Protein AF-A0A1B8P546-F1 (afdb_monomer_lite)

Foldseek 3Di:
DDDDDPPDPPPPPPPVLVVQLVLLVCLLVDPDDLVVSCVVVVHDSVVSVVSNPDPDSDDDDPDDPDPDDPPDDPVLLVVLVVCCVPPVDDLVVSQVVSCVVPVPDDSVVSVVSVVVVVVVVVVVVPDDPPDPPDPDCDPDDDDDDPPDDDDDD

Organism: Halomonas elongata (NCBI:txid2746)

Radius of gyration: 25.91 Å; chains: 1; bounding box: 57×57×56 Å

Sequence (153 aa):
MVHGTRKVHGSSTSSTRQGHHAIQKDIQRSSASIAELSHRYNLNPKMVRKWRHRSSVEDERMGPKQPSSTSLSDLEEVAAITFRHTTWLALNDCFFALQRFISHLTRSRLHWLHWLHWLHWRHSISQLPRQTDEATDKPSFKHYSIGHLHMDI

Structure (mmCIF, N/CA/C/O backbone):
data_AF-A0A1B8P546-F1
#
_entry.id   AF-A0A1B8P546-F1
#
loop_
_atom_site.group_PDB
_atom_site.id
_atom_site.type_symbol
_atom_site.label_atom_id
_atom_site.label_alt_id
_atom_site.label_comp_id
_a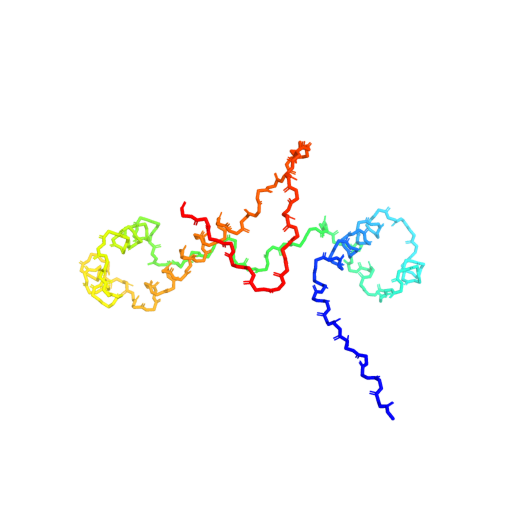tom_site.label_asym_id
_atom_site.label_entity_id
_atom_site.label_seq_id
_atom_site.pdbx_PDB_ins_code
_atom_site.Cartn_x
_atom_site.Cartn_y
_atom_site.Cartn_z
_atom_site.occupancy
_atom_site.B_iso_or_equiv
_atom_site.auth_seq_id
_atom_site.auth_comp_id
_atom_site.auth_asym_id
_atom_site.auth_atom_id
_atom_site.pdbx_PDB_model_num
ATOM 1 N N . MET A 1 1 ? 16.869 42.160 -27.736 1.00 38.50 1 MET A N 1
ATOM 2 C CA . MET A 1 1 ? 15.560 41.489 -27.560 1.00 38.50 1 MET A CA 1
ATOM 3 C C . MET A 1 1 ? 15.809 40.003 -27.358 1.00 38.50 1 MET A C 1
ATOM 5 O O . MET A 1 1 ? 16.261 39.325 -28.273 1.00 38.50 1 MET A O 1
ATOM 9 N N . VAL A 1 2 ? 15.650 39.543 -26.118 1.00 36.16 2 VAL A N 1
ATOM 10 C CA . VAL A 1 2 ? 16.049 38.210 -25.648 1.00 36.16 2 VAL A CA 1
ATOM 11 C C . VAL A 1 2 ? 14.920 37.226 -25.959 1.00 36.16 2 VAL A C 1
ATOM 13 O O . VAL A 1 2 ? 13.838 37.342 -25.393 1.00 36.16 2 VAL A O 1
ATOM 16 N N . HIS A 1 3 ? 15.147 36.278 -26.867 1.00 33.31 3 HIS A N 1
ATOM 17 C CA . HIS A 1 3 ? 14.187 35.208 -27.144 1.00 33.31 3 HIS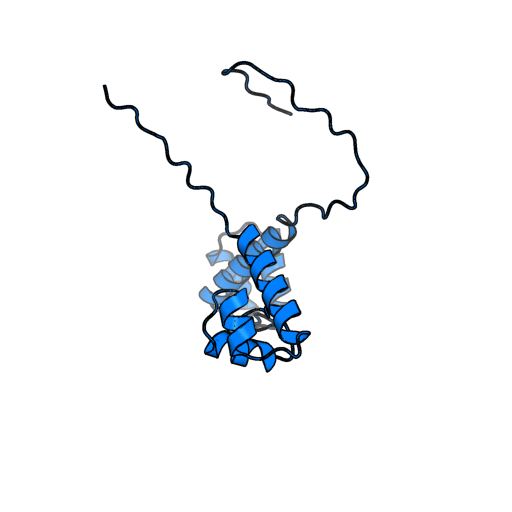 A CA 1
ATOM 18 C C . HIS A 1 3 ? 14.434 34.060 -26.163 1.00 33.31 3 HIS A C 1
ATOM 20 O O . HIS A 1 3 ? 15.322 33.231 -26.355 1.00 33.31 3 HIS A O 1
ATOM 26 N N . GLY A 1 4 ? 13.668 34.052 -25.071 1.00 35.34 4 GLY A N 1
ATOM 27 C CA . GLY A 1 4 ? 13.676 32.979 -24.083 1.00 35.34 4 GLY A CA 1
ATOM 28 C C . GLY A 1 4 ? 13.077 31.699 -24.660 1.00 35.34 4 GLY A C 1
ATOM 29 O O . GLY A 1 4 ? 11.867 31.601 -24.856 1.00 35.34 4 GLY A O 1
ATOM 30 N N . THR A 1 5 ? 13.914 30.694 -24.904 1.00 40.25 5 THR A N 1
ATOM 31 C CA . THR A 1 5 ? 13.459 29.336 -25.204 1.00 40.25 5 THR A CA 1
ATOM 32 C C . THR A 1 5 ? 13.041 28.660 -23.901 1.00 40.25 5 THR A C 1
ATOM 34 O O . THR A 1 5 ? 13.847 28.308 -23.038 1.00 40.25 5 THR A O 1
ATOM 37 N N . ARG A 1 6 ? 11.727 28.512 -23.723 1.00 35.81 6 ARG A N 1
ATOM 38 C CA . ARG A 1 6 ? 11.120 27.820 -22.585 1.00 35.81 6 ARG A CA 1
ATOM 39 C C . ARG A 1 6 ? 11.434 26.325 -22.701 1.00 35.81 6 ARG A C 1
ATOM 41 O O . ARG A 1 6 ? 10.767 25.592 -23.425 1.00 35.81 6 ARG A O 1
ATOM 48 N N . LYS A 1 7 ? 12.478 25.874 -22.003 1.00 39.19 7 LYS A N 1
ATOM 49 C CA . LYS A 1 7 ? 12.832 24.455 -21.853 1.00 39.19 7 LYS A CA 1
ATOM 50 C C . LYS A 1 7 ? 11.725 23.747 -21.057 1.00 39.19 7 LYS A C 1
ATOM 52 O O . LYS A 1 7 ? 11.710 23.774 -19.826 1.00 39.19 7 LYS A O 1
ATOM 57 N N . VAL A 1 8 ? 10.778 23.129 -21.757 1.00 40.16 8 VAL A N 1
ATOM 58 C CA . VAL A 1 8 ? 9.832 22.173 -21.169 1.00 40.16 8 VAL A CA 1
ATOM 59 C C . VAL A 1 8 ? 10.613 20.945 -20.701 1.00 40.16 8 VAL A C 1
ATOM 61 O O . VAL A 1 8 ? 11.181 20.205 -21.500 1.00 40.16 8 VAL A O 1
ATOM 64 N N . HIS A 1 9 ? 10.691 20.760 -19.386 1.00 33.66 9 HIS A N 1
ATOM 65 C CA . HIS A 1 9 ? 11.282 19.574 -18.776 1.00 33.66 9 HIS A CA 1
ATOM 66 C C . HIS A 1 9 ? 10.236 18.455 -18.806 1.00 33.66 9 HIS A C 1
ATOM 68 O O . HIS A 1 9 ? 9.395 18.355 -17.917 1.00 33.66 9 HIS A O 1
ATOM 74 N N . GLY A 1 10 ? 10.264 17.636 -19.859 1.00 34.06 10 GLY A N 1
ATOM 75 C CA . GLY A 1 10 ? 9.447 16.429 -19.955 1.00 34.06 10 GLY A CA 1
ATOM 76 C C . GLY A 1 10 ? 9.983 15.345 -19.022 1.00 34.06 10 GLY A C 1
ATOM 77 O O . GLY A 1 10 ? 11.004 14.719 -19.313 1.00 34.06 10 GLY A O 1
ATOM 78 N N . SER A 1 11 ? 9.300 15.125 -17.899 1.00 36.62 11 SER A N 1
ATOM 79 C CA . SER A 1 11 ? 9.531 14.014 -16.973 1.00 36.62 11 SER A CA 1
ATOM 80 C C . SER A 1 11 ? 9.444 12.669 -17.708 1.00 36.62 11 SER A C 1
ATOM 82 O O . SER A 1 11 ? 8.368 12.122 -17.921 1.00 36.62 11 SER A O 1
ATOM 84 N N . SER A 1 12 ? 10.600 12.143 -18.111 1.00 35.78 12 SER A N 1
ATOM 85 C CA . SER A 1 12 ? 10.749 10.916 -18.899 1.00 35.78 12 SER A CA 1
ATOM 86 C C . SER A 1 12 ? 11.319 9.802 -18.024 1.00 35.78 12 SER A C 1
ATOM 88 O O . SER A 1 12 ? 12.513 9.526 -18.059 1.00 35.78 12 SER A O 1
ATOM 90 N N . THR A 1 13 ? 10.496 9.171 -17.189 1.00 42.09 13 THR A N 1
ATOM 91 C CA . THR A 1 13 ? 10.931 8.015 -16.372 1.00 42.09 13 THR A CA 1
ATOM 92 C C . THR A 1 13 ? 10.320 6.683 -16.810 1.00 42.09 13 THR A C 1
ATOM 94 O O . THR A 1 13 ? 10.767 5.634 -16.349 1.00 42.09 13 THR A O 1
ATOM 97 N N . SER A 1 14 ? 9.365 6.679 -17.743 1.00 39.09 14 SER A N 1
ATOM 98 C CA . SER A 1 14 ? 8.746 5.459 -18.289 1.00 39.09 14 SER A CA 1
ATOM 99 C C . SER A 1 14 ? 9.381 4.971 -19.601 1.00 39.09 14 SER A C 1
ATOM 101 O O . SER A 1 14 ? 9.517 3.764 -19.783 1.00 39.09 14 SER A O 1
ATOM 103 N N . SER A 1 15 ? 9.849 5.873 -20.474 1.00 35.72 15 SER A N 1
ATOM 104 C CA . SER A 1 15 ? 10.441 5.514 -21.780 1.00 35.72 15 SER A CA 1
ATOM 105 C C . SER A 1 15 ? 11.835 4.864 -21.659 1.00 35.72 15 SER A C 1
ATOM 107 O O . SER A 1 15 ? 12.114 3.834 -22.270 1.00 35.72 15 SER A O 1
ATOM 109 N N . THR A 1 16 ? 12.691 5.364 -20.759 1.00 48.91 16 THR A N 1
ATOM 110 C CA . THR A 1 16 ? 14.057 4.835 -20.556 1.00 48.91 16 THR A CA 1
ATOM 111 C C . THR A 1 16 ? 14.082 3.417 -19.966 1.00 48.91 16 THR A C 1
ATOM 113 O O . THR A 1 16 ? 15.000 2.641 -20.237 1.00 48.91 16 THR A O 1
ATOM 116 N N . ARG A 1 17 ? 13.066 3.042 -19.173 1.00 46.50 17 ARG A N 1
ATOM 117 C CA . ARG A 1 17 ? 12.992 1.724 -18.514 1.00 46.50 17 ARG A CA 1
ATOM 118 C C . ARG A 1 17 ? 12.766 0.584 -19.506 1.00 46.50 17 ARG A C 1
ATOM 120 O O . ARG A 1 17 ? 13.382 -0.469 -19.359 1.00 46.50 17 ARG A O 1
ATOM 127 N N . GLN A 1 18 ? 11.948 0.807 -20.537 1.00 50.12 18 GLN A N 1
ATOM 128 C CA . GLN A 1 18 ? 11.723 -0.196 -21.582 1.00 50.12 18 GLN A CA 1
ATOM 129 C C . GLN A 1 18 ? 12.983 -0.428 -22.427 1.00 50.12 18 GLN A C 1
ATOM 131 O O . GLN A 1 18 ? 13.321 -1.576 -22.713 1.00 50.12 18 GLN A O 1
ATOM 136 N N . GLY A 1 19 ? 13.733 0.638 -22.732 1.00 66.56 19 GLY A N 1
ATOM 137 C CA . GLY A 1 19 ? 15.013 0.532 -23.440 1.00 66.56 19 GLY A CA 1
ATOM 138 C C . GLY A 1 19 ? 16.049 -0.289 -22.667 1.00 66.56 19 GLY A C 1
ATOM 139 O O . GLY A 1 19 ? 16.689 -1.174 -23.226 1.00 66.56 19 GLY A O 1
ATOM 140 N N . HIS A 1 20 ? 16.165 -0.069 -21.357 1.00 76.31 20 HIS A N 1
ATOM 141 C CA . HIS A 1 20 ? 17.105 -0.800 -20.504 1.00 76.31 20 HIS A CA 1
ATOM 142 C C . HIS A 1 20 ? 16.779 -2.298 -20.391 1.00 76.31 20 HIS A C 1
ATOM 144 O O . HIS A 1 20 ? 17.678 -3.136 -20.460 1.00 76.31 20 HIS A O 1
ATOM 150 N N . HIS A 1 21 ? 15.496 -2.642 -20.268 1.00 78.62 21 HIS A N 1
ATOM 151 C CA . HIS A 1 21 ? 15.044 -4.030 -20.212 1.00 78.62 21 HIS A CA 1
ATOM 152 C C . HIS A 1 21 ? 15.289 -4.778 -21.533 1.00 78.62 21 HIS A C 1
ATOM 154 O O . HIS A 1 21 ? 15.751 -5.920 -21.530 1.00 78.62 21 HIS A O 1
ATOM 160 N N . ALA A 1 22 ? 15.050 -4.117 -22.671 1.00 82.19 22 ALA A N 1
ATOM 161 C CA . ALA A 1 22 ? 15.342 -4.670 -23.992 1.00 82.19 22 ALA A CA 1
ATOM 162 C C . ALA A 1 22 ? 16.846 -4.941 -24.182 1.00 82.19 22 ALA A C 1
ATOM 164 O O . ALA A 1 22 ? 17.221 -6.020 -24.640 1.00 82.19 22 ALA A O 1
ATOM 165 N N . ILE A 1 23 ? 17.705 -4.011 -23.749 1.00 85.06 23 ILE A N 1
ATOM 166 C CA . ILE A 1 23 ? 19.167 -4.162 -23.811 1.00 85.06 23 ILE A CA 1
ATOM 167 C C . ILE A 1 23 ? 19.642 -5.325 -22.929 1.00 85.06 23 ILE A C 1
ATOM 169 O O . ILE A 1 23 ? 20.484 -6.115 -23.349 1.00 85.06 23 ILE A O 1
ATOM 173 N N . GLN A 1 24 ? 19.091 -5.482 -21.722 1.00 85.50 24 GLN A N 1
ATOM 174 C CA . GLN A 1 24 ? 19.444 -6.610 -20.857 1.00 85.50 24 GLN A CA 1
ATOM 175 C C . GLN A 1 24 ? 19.016 -7.964 -21.442 1.00 85.50 24 GLN A C 1
ATOM 177 O O . GLN A 1 24 ? 19.794 -8.917 -21.378 1.00 85.50 24 GLN A O 1
ATOM 182 N N . LYS A 1 25 ? 17.821 -8.048 -22.048 1.00 85.00 25 LYS A N 1
ATOM 183 C CA . LYS A 1 25 ? 17.354 -9.259 -22.748 1.00 85.00 25 LYS A CA 1
ATOM 184 C C . LYS A 1 25 ? 18.258 -9.623 -23.922 1.00 85.00 25 LYS A C 1
ATOM 186 O O . LYS A 1 25 ? 18.566 -10.799 -24.101 1.00 85.00 25 LYS A O 1
ATOM 191 N N . ASP A 1 26 ? 18.700 -8.636 -24.697 1.00 87.00 26 ASP A N 1
ATOM 192 C CA . ASP A 1 26 ? 19.626 -8.874 -25.807 1.00 87.00 26 ASP A CA 1
ATOM 193 C C . ASP A 1 26 ? 21.004 -9.345 -25.313 1.00 87.00 26 ASP A C 1
ATOM 195 O O . ASP A 1 26 ? 21.542 -10.331 -25.810 1.00 87.00 26 ASP A O 1
ATOM 199 N N . ILE A 1 27 ? 21.534 -8.729 -24.249 1.00 87.25 27 ILE A N 1
ATOM 200 C CA . ILE A 1 27 ? 22.809 -9.129 -23.625 1.00 87.25 27 ILE A CA 1
ATOM 201 C C . ILE A 1 27 ? 22.756 -10.553 -23.048 1.00 87.25 27 ILE A C 1
ATOM 203 O O . ILE A 1 27 ? 23.768 -11.250 -23.086 1.00 87.25 27 ILE A O 1
ATOM 207 N N . GLN A 1 28 ? 21.610 -11.003 -22.524 1.00 85.12 28 GLN A N 1
ATOM 208 C CA . GLN A 1 28 ? 21.447 -12.385 -22.053 1.00 85.12 28 GLN A CA 1
ATOM 209 C C . GLN A 1 28 ? 21.406 -13.410 -23.193 1.00 85.12 28 GLN A C 1
ATOM 211 O O . GLN A 1 28 ? 21.912 -14.517 -23.031 1.00 85.12 28 GLN A O 1
ATOM 216 N N . ARG A 1 29 ? 20.793 -13.061 -24.331 1.00 83.88 29 ARG A N 1
ATOM 217 C CA . ARG A 1 29 ? 20.662 -13.953 -25.498 1.00 83.88 29 ARG A CA 1
ATOM 218 C C . ARG A 1 29 ? 21.923 -13.991 -26.356 1.00 83.88 29 ARG A C 1
ATOM 220 O O . ARG A 1 29 ? 22.175 -14.985 -27.031 1.00 83.88 29 ARG A O 1
ATOM 227 N N . SER A 1 30 ? 22.695 -12.910 -26.354 1.00 84.19 30 SER A N 1
ATOM 228 C CA . SER A 1 30 ? 23.876 -12.770 -27.195 1.00 84.19 30 SER A CA 1
ATOM 229 C C . SER A 1 30 ? 25.059 -13.592 -26.674 1.00 84.19 30 SER A C 1
ATOM 231 O O . SER A 1 30 ? 25.465 -13.492 -25.514 1.00 84.19 30 SER A O 1
ATOM 233 N N . SER A 1 31 ? 25.668 -14.382 -27.560 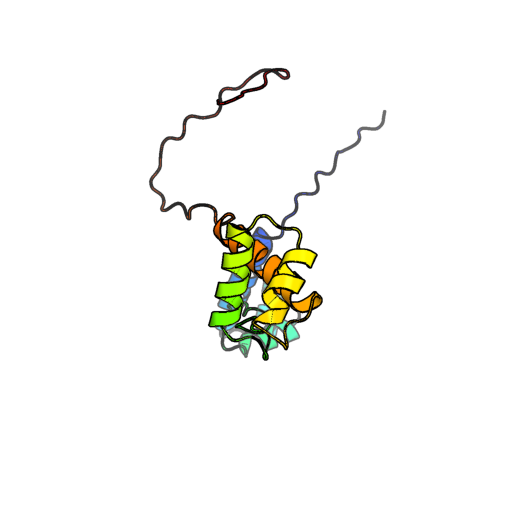1.00 80.69 31 SER A N 1
ATOM 234 C CA . SER A 1 31 ? 26.926 -15.095 -27.307 1.00 80.69 31 SER A CA 1
ATOM 235 C C . SER A 1 31 ? 28.168 -14.215 -27.503 1.00 80.69 31 SER A C 1
ATOM 237 O O . SER A 1 31 ? 29.271 -14.661 -27.182 1.00 80.69 31 SER A O 1
ATOM 239 N N . ALA A 1 32 ? 27.994 -12.970 -27.969 1.00 84.56 32 ALA A N 1
ATOM 240 C CA . ALA A 1 32 ? 29.067 -12.044 -28.314 1.00 84.56 32 ALA A CA 1
ATOM 241 C C . ALA A 1 32 ? 30.020 -11.739 -27.144 1.00 84.56 32 ALA A C 1
ATOM 243 O O . ALA A 1 32 ? 29.731 -11.964 -25.955 1.00 84.56 32 ALA A O 1
ATOM 244 N N . SER A 1 33 ? 31.197 -11.212 -27.486 1.00 87.62 33 SER A N 1
ATOM 245 C CA . SER A 1 33 ? 32.196 -10.841 -26.488 1.00 87.62 33 SER A CA 1
ATOM 246 C C . SER A 1 33 ? 31.719 -9.649 -25.645 1.00 87.62 33 SER A C 1
ATOM 248 O O . SER A 1 33 ? 30.959 -8.789 -26.089 1.00 87.62 33 SER A O 1
ATOM 250 N N . ILE A 1 34 ? 32.181 -9.572 -24.394 1.00 85.06 34 ILE A N 1
ATOM 251 C CA . ILE A 1 34 ? 31.806 -8.480 -23.477 1.00 85.06 34 ILE A CA 1
ATOM 252 C C . ILE A 1 34 ? 32.250 -7.113 -24.024 1.00 85.06 34 ILE A C 1
ATOM 254 O O . ILE A 1 34 ? 31.556 -6.121 -23.812 1.00 85.06 34 ILE A O 1
ATOM 258 N N . ALA A 1 35 ? 33.391 -7.062 -24.720 1.00 85.50 35 ALA A N 1
ATOM 259 C CA . ALA A 1 35 ? 33.921 -5.841 -25.322 1.00 85.50 35 ALA A CA 1
ATOM 260 C C . ALA A 1 35 ? 33.029 -5.338 -26.467 1.00 85.50 35 ALA A C 1
ATOM 262 O O . ALA A 1 35 ? 32.729 -4.150 -26.543 1.00 85.50 35 ALA A O 1
ATOM 263 N N . GLU A 1 36 ? 32.535 -6.251 -27.299 1.00 86.06 36 GLU A N 1
ATOM 264 C CA . GLU A 1 36 ? 31.650 -5.934 -28.419 1.00 86.06 36 GLU A CA 1
ATOM 265 C C . GLU A 1 36 ? 30.281 -5.428 -27.944 1.00 86.06 36 GLU A C 1
ATOM 267 O O . GLU A 1 36 ? 29.803 -4.392 -28.403 1.00 86.06 36 GLU A O 1
ATOM 272 N N . LEU A 1 37 ? 29.688 -6.087 -26.943 1.00 85.81 37 LEU A N 1
ATOM 273 C CA . LEU A 1 37 ? 28.436 -5.636 -26.319 1.00 85.81 37 LEU A CA 1
ATOM 274 C C . LEU A 1 37 ? 28.595 -4.294 -25.592 1.00 85.81 37 LEU A C 1
ATOM 276 O O . LEU A 1 37 ? 27.691 -3.460 -25.618 1.00 85.81 37 LEU A O 1
ATOM 280 N N . SER A 1 38 ? 29.747 -4.075 -24.955 1.00 86.56 38 SER A N 1
ATOM 281 C CA . SER A 1 38 ? 30.082 -2.802 -24.314 1.00 86.56 38 SER A CA 1
ATOM 282 C C . SER A 1 38 ? 30.165 -1.666 -25.335 1.00 86.56 38 SER A C 1
ATOM 284 O O . SER A 1 38 ? 29.576 -0.615 -25.095 1.00 86.56 38 SER A O 1
ATOM 286 N N . HIS A 1 39 ? 30.805 -1.893 -26.486 1.00 86.31 39 HIS A N 1
ATOM 287 C CA . HIS A 1 39 ? 30.922 -0.902 -27.557 1.00 86.31 39 HIS A CA 1
ATOM 288 C C . HIS A 1 39 ? 29.579 -0.627 -28.250 1.00 86.31 39 HIS A C 1
ATOM 290 O O . HIS A 1 39 ? 29.217 0.526 -28.464 1.00 86.31 39 HIS A O 1
ATOM 296 N N . ARG A 1 40 ? 28.796 -1.674 -28.546 1.00 86.31 40 ARG A N 1
ATOM 297 C CA . ARG A 1 40 ? 27.491 -1.563 -29.222 1.00 86.31 40 ARG A CA 1
ATOM 298 C C . ARG A 1 40 ? 26.473 -0.749 -28.428 1.00 86.31 40 ARG A C 1
ATOM 300 O O . ARG A 1 40 ? 25.734 0.039 -29.008 1.00 86.31 40 ARG A O 1
ATOM 307 N N . TYR A 1 41 ? 26.432 -0.956 -27.114 1.00 83.00 41 TYR A N 1
ATOM 308 C CA . TYR A 1 41 ? 25.465 -0.309 -26.225 1.00 83.00 41 TYR A CA 1
ATOM 309 C C . TYR A 1 41 ? 26.053 0.860 -25.424 1.00 83.00 41 TYR A C 1
ATOM 311 O O . TYR A 1 41 ? 25.344 1.457 -24.617 1.00 83.00 41 TYR A O 1
ATOM 319 N N . ASN A 1 42 ? 27.333 1.188 -25.631 1.00 87.12 42 ASN A N 1
ATOM 320 C CA . ASN A 1 42 ? 28.085 2.181 -24.859 1.00 87.12 42 ASN A CA 1
ATOM 321 C C . ASN A 1 42 ? 27.947 1.980 -23.332 1.00 87.12 42 ASN A C 1
ATOM 323 O O . ASN A 1 42 ? 27.686 2.910 -22.569 1.00 87.12 42 ASN A O 1
ATOM 327 N N . LEU A 1 43 ? 28.067 0.725 -22.886 1.00 85.69 43 LEU A N 1
ATOM 328 C CA . LEU A 1 43 ? 27.873 0.311 -21.493 1.00 85.69 43 LEU A CA 1
ATOM 329 C C . LEU A 1 43 ? 29.193 -0.058 -20.831 1.00 85.69 43 LEU A C 1
ATOM 331 O O . LEU A 1 43 ? 30.083 -0.618 -21.463 1.00 85.69 43 LEU A O 1
ATOM 335 N N . ASN A 1 44 ? 29.290 0.142 -19.515 1.00 87.81 44 ASN A N 1
ATOM 336 C CA . ASN A 1 44 ? 30.445 -0.321 -18.752 1.00 87.81 44 ASN A CA 1
ATOM 337 C C . ASN A 1 44 ? 30.571 -1.864 -18.854 1.00 87.81 44 ASN A C 1
ATOM 339 O O . ASN A 1 44 ? 29.609 -2.564 -18.514 1.00 87.81 44 ASN A O 1
ATOM 343 N N . PRO A 1 45 ? 31.740 -2.425 -19.229 1.00 86.81 45 PRO A N 1
ATOM 344 C CA . PRO A 1 45 ? 31.962 -3.875 -19.301 1.00 86.81 45 PRO A CA 1
ATOM 345 C C . PRO A 1 45 ? 31.560 -4.640 -18.028 1.00 86.81 45 PRO A C 1
ATOM 347 O O . PRO A 1 45 ? 31.093 -5.779 -18.094 1.00 86.81 45 PRO A O 1
ATOM 350 N N . LYS A 1 46 ? 31.679 -4.008 -16.851 1.00 88.12 46 LYS A N 1
ATOM 351 C CA . LYS A 1 46 ? 31.245 -4.572 -15.562 1.00 88.12 46 LYS A CA 1
ATOM 352 C C . LYS A 1 46 ? 29.726 -4.764 -15.494 1.00 88.12 46 LYS A C 1
ATOM 354 O O . LYS A 1 46 ? 29.263 -5.743 -14.912 1.00 88.12 46 LYS A O 1
ATOM 359 N N . MET A 1 47 ? 28.948 -3.863 -16.095 1.00 86.88 47 MET A N 1
ATOM 360 C CA . MET A 1 47 ? 27.489 -3.989 -16.180 1.00 86.88 47 MET A CA 1
ATOM 361 C C . MET A 1 47 ? 27.080 -5.111 -17.128 1.00 86.88 47 MET A C 1
ATOM 363 O O . MET A 1 47 ? 26.222 -5.908 -16.762 1.00 86.88 47 MET A O 1
ATOM 367 N N . VAL A 1 48 ? 27.750 -5.233 -18.278 1.00 86.50 48 VAL A N 1
ATOM 368 C CA . VAL A 1 48 ? 27.516 -6.326 -19.238 1.00 86.50 48 VAL A CA 1
ATOM 369 C C . VAL A 1 48 ? 27.790 -7.684 -18.583 1.00 86.50 48 VAL A C 1
ATOM 371 O O . VAL A 1 48 ? 26.949 -8.578 -18.644 1.00 86.50 48 VAL A O 1
ATOM 374 N N . ARG A 1 49 ? 28.912 -7.824 -17.857 1.00 87.19 49 ARG A N 1
ATOM 375 C CA . ARG A 1 49 ? 29.206 -9.033 -17.060 1.00 87.19 49 ARG A CA 1
ATOM 376 C C . ARG A 1 49 ? 28.123 -9.312 -16.022 1.00 87.19 49 ARG A C 1
ATOM 378 O O . ARG A 1 49 ? 27.661 -10.445 -15.931 1.00 87.19 49 ARG A O 1
ATOM 385 N N . LYS A 1 50 ? 27.710 -8.289 -15.265 1.00 86.62 50 LYS A N 1
ATOM 386 C CA . LYS A 1 50 ? 26.667 -8.408 -14.236 1.00 86.62 50 LYS A CA 1
ATOM 387 C C . LYS A 1 50 ? 25.347 -8.895 -14.831 1.00 86.62 50 LYS A C 1
ATOM 389 O O . LYS A 1 50 ? 24.715 -9.758 -14.243 1.00 86.62 50 LYS A O 1
ATOM 394 N N . TRP A 1 51 ? 24.923 -8.351 -15.968 1.00 88.69 51 TRP A N 1
ATOM 395 C CA . TRP A 1 51 ? 23.649 -8.711 -16.594 1.00 88.69 51 TRP A CA 1
ATOM 396 C C . TRP A 1 51 ? 23.678 -10.075 -17.279 1.00 88.69 51 TRP A C 1
ATOM 398 O O . TRP A 1 51 ? 22.691 -10.794 -17.193 1.00 88.69 51 TRP A O 1
ATOM 408 N N . ARG A 1 52 ? 24.817 -10.482 -17.852 1.00 85.62 52 ARG A N 1
ATOM 409 C CA . ARG A 1 52 ? 24.984 -11.819 -18.447 1.00 85.62 52 ARG A CA 1
ATOM 410 C C . ARG A 1 52 ? 24.874 -12.956 -17.423 1.00 85.62 52 ARG A C 1
ATOM 412 O O . ARG A 1 52 ? 24.416 -14.032 -17.771 1.00 85.62 52 ARG A O 1
ATOM 419 N N . HIS A 1 53 ? 25.269 -12.714 -16.171 1.00 84.81 53 HIS A N 1
ATOM 420 C CA . HIS A 1 53 ? 25.190 -13.707 -15.089 1.00 84.81 53 HIS A CA 1
ATOM 421 C C . HIS A 1 53 ? 23.882 -13.643 -14.281 1.00 84.81 53 HIS A C 1
ATOM 423 O O . HIS A 1 53 ? 23.701 -14.437 -13.360 1.00 84.81 53 HIS A O 1
ATOM 429 N N . ARG A 1 54 ? 22.973 -12.700 -14.566 1.00 83.69 54 ARG A N 1
ATOM 430 C CA . ARG A 1 54 ? 21.670 -12.640 -13.884 1.00 83.69 54 ARG A CA 1
ATOM 431 C C . ARG A 1 54 ? 20.720 -13.678 -14.464 1.00 83.69 54 ARG A C 1
ATOM 433 O O . ARG A 1 54 ? 20.609 -13.794 -15.678 1.00 83.69 54 ARG A O 1
ATOM 440 N N . SER A 1 55 ? 19.981 -14.353 -13.590 1.00 76.69 55 SER A N 1
ATOM 441 C CA . SER A 1 55 ? 18.971 -15.357 -13.949 1.00 76.69 55 SER A CA 1
ATOM 442 C C . SER A 1 55 ? 17.663 -14.744 -14.468 1.00 76.69 55 SER A C 1
ATOM 444 O O . SER A 1 55 ? 16.934 -15.397 -15.203 1.00 76.69 55 SER A O 1
ATOM 446 N N . SER A 1 56 ? 17.364 -13.493 -14.099 1.00 77.06 56 SER A N 1
ATOM 447 C CA . SER A 1 56 ? 16.147 -12.772 -14.490 1.00 77.06 56 SER A CA 1
ATOM 448 C C . SER A 1 56 ? 16.461 -11.329 -14.890 1.00 77.06 56 SER A C 1
ATOM 450 O O . SER A 1 56 ? 17.397 -10.718 -14.363 1.00 77.06 56 SER A O 1
ATOM 452 N N . VAL A 1 57 ? 15.674 -10.810 -15.836 1.00 75.69 57 VAL A N 1
ATOM 453 C CA .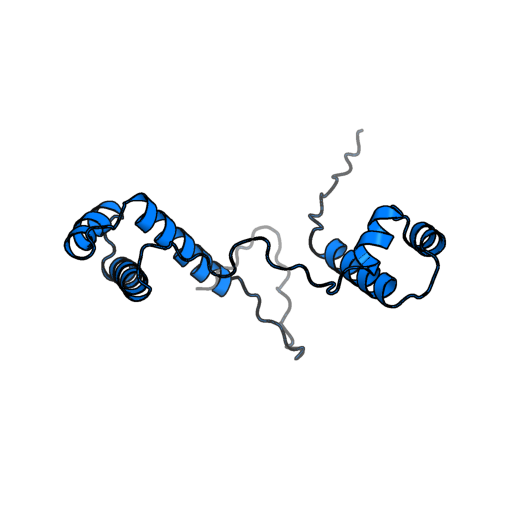 VAL A 1 57 ? 15.731 -9.422 -16.331 1.00 75.69 57 VAL A CA 1
ATOM 454 C C . VAL A 1 57 ? 14.676 -8.533 -15.672 1.00 75.69 57 VAL A C 1
ATOM 456 O O . VAL A 1 57 ? 14.796 -7.312 -15.687 1.00 75.69 57 VAL A O 1
ATOM 459 N N . GLU A 1 58 ? 13.650 -9.138 -15.078 1.00 75.00 58 GLU A N 1
ATOM 460 C CA . GLU A 1 58 ? 12.571 -8.390 -14.444 1.00 75.00 58 GLU A CA 1
ATOM 461 C C . GLU A 1 58 ? 13.073 -7.742 -13.145 1.00 75.00 58 GLU A C 1
ATOM 463 O O . GLU A 1 58 ? 13.777 -8.373 -12.348 1.00 75.00 58 GLU A O 1
ATOM 468 N N . ASP A 1 59 ? 12.718 -6.472 -12.935 1.00 65.56 59 ASP A N 1
ATOM 469 C CA . ASP A 1 59 ? 13.030 -5.763 -11.696 1.00 65.56 59 ASP A CA 1
ATOM 470 C C . ASP A 1 59 ? 12.180 -6.349 -10.562 1.00 65.56 59 ASP A C 1
ATOM 472 O O . ASP A 1 59 ? 10.965 -6.143 -10.483 1.00 65.56 59 ASP A O 1
ATOM 476 N N . GLU A 1 60 ? 12.822 -7.087 -9.660 1.00 64.62 60 GLU A N 1
ATOM 477 C CA . GLU A 1 60 ? 12.161 -7.548 -8.448 1.00 64.62 60 GLU A CA 1
ATOM 478 C C . GLU A 1 60 ? 11.845 -6.366 -7.529 1.00 64.62 60 GLU A C 1
ATOM 480 O O . GLU A 1 60 ? 12.613 -5.406 -7.398 1.00 64.62 60 GLU A O 1
ATOM 485 N N . ARG A 1 61 ? 10.689 -6.443 -6.860 1.00 59.19 61 ARG A N 1
ATOM 486 C CA . ARG A 1 61 ? 10.305 -5.466 -5.842 1.00 59.19 61 ARG A CA 1
ATOM 487 C C . ARG A 1 61 ? 11.389 -5.417 -4.767 1.00 59.19 61 ARG A C 1
ATOM 489 O O . ARG A 1 61 ? 11.606 -6.385 -4.044 1.00 59.19 61 ARG A O 1
ATOM 496 N N . MET A 1 62 ? 12.029 -4.262 -4.640 1.00 62.09 62 MET A N 1
ATOM 497 C CA . MET A 1 62 ? 12.964 -3.992 -3.557 1.00 62.09 62 MET A CA 1
ATOM 498 C C . MET A 1 62 ? 12.173 -3.835 -2.254 1.00 62.09 62 MET A C 1
ATOM 500 O O . MET A 1 62 ? 11.499 -2.824 -2.062 1.00 62.09 62 MET A O 1
ATOM 504 N N . GLY A 1 63 ? 12.228 -4.838 -1.377 1.00 63.19 63 GLY A N 1
ATOM 505 C CA . GLY A 1 63 ? 11.604 -4.796 -0.052 1.00 63.19 63 GLY A CA 1
ATOM 506 C C . GLY A 1 63 ? 10.849 -6.076 0.328 1.00 63.19 63 GLY A C 1
ATOM 507 O O . GLY A 1 63 ? 10.770 -7.015 -0.466 1.00 63.19 63 GLY A O 1
ATOM 508 N N . PRO A 1 64 ? 10.303 -6.141 1.554 1.00 53.28 64 PRO A N 1
ATOM 509 C CA . PRO A 1 64 ? 9.547 -7.298 2.019 1.00 53.28 64 PRO A CA 1
ATOM 510 C C . PRO A 1 64 ? 8.311 -7.533 1.136 1.00 53.28 64 PRO A C 1
ATOM 512 O O . PRO A 1 64 ? 7.522 -6.621 0.891 1.00 53.28 64 PRO A O 1
ATOM 515 N N . LYS A 1 65 ? 8.153 -8.775 0.649 1.00 56.81 65 LYS A N 1
ATOM 516 C CA . LYS A 1 65 ? 7.063 -9.187 -0.262 1.00 56.81 65 LYS A CA 1
ATOM 517 C C . LYS A 1 65 ? 5.673 -8.989 0.345 1.00 56.81 65 LYS A C 1
ATOM 519 O O . LYS A 1 65 ? 4.718 -8.760 -0.390 1.00 56.81 65 LYS A O 1
ATOM 524 N N . GLN A 1 66 ? 5.584 -9.050 1.670 1.00 55.88 66 GLN A N 1
ATOM 525 C CA . GLN A 1 66 ? 4.420 -8.648 2.440 1.00 55.88 66 GLN A CA 1
ATOM 526 C C . GLN A 1 66 ? 4.881 -7.612 3.465 1.00 55.88 66 GLN A C 1
ATOM 528 O O . GLN A 1 66 ? 5.744 -7.926 4.287 1.00 55.88 66 GLN A O 1
ATOM 533 N N . PRO A 1 67 ? 4.355 -6.382 3.440 1.00 56.44 67 PRO A N 1
ATOM 534 C CA . PRO A 1 67 ? 4.559 -5.432 4.521 1.00 56.44 67 PRO A CA 1
ATOM 535 C C . PRO A 1 67 ? 3.673 -5.826 5.715 1.00 56.44 67 PRO A C 1
ATOM 537 O O . PRO A 1 67 ? 2.782 -5.075 6.090 1.00 56.44 67 PRO A O 1
ATOM 540 N N . SER A 1 68 ? 3.874 -7.012 6.295 1.00 53.62 68 SER A N 1
ATOM 541 C CA . SER A 1 68 ? 3.194 -7.393 7.531 1.00 53.62 68 SER A CA 1
ATOM 542 C C . SER A 1 68 ? 4.023 -6.932 8.723 1.00 53.62 68 SER A C 1
ATOM 544 O O . SER A 1 68 ? 5.234 -7.141 8.824 1.00 53.62 68 SER A O 1
ATOM 546 N N . SER A 1 69 ? 3.363 -6.234 9.637 1.00 53.66 69 SER A N 1
ATOM 547 C CA . SER A 1 69 ? 3.954 -5.875 10.913 1.00 53.66 69 SER A CA 1
ATOM 548 C C . SER A 1 69 ? 3.852 -7.108 11.814 1.00 53.66 69 SER A C 1
ATOM 550 O O . SER A 1 69 ? 2.747 -7.476 12.184 1.00 53.66 69 SER A O 1
ATOM 552 N N . THR A 1 70 ? 4.979 -7.727 12.181 1.00 55.59 70 THR A N 1
ATOM 553 C CA . THR A 1 70 ? 5.141 -9.030 12.885 1.00 55.59 70 THR A CA 1
ATOM 554 C C . THR A 1 70 ? 4.349 -9.236 14.193 1.00 55.59 70 THR A C 1
ATOM 556 O O . THR A 1 70 ? 4.500 -10.250 14.857 1.00 55.59 70 THR A O 1
ATOM 559 N N . SER A 1 71 ? 3.518 -8.296 14.624 1.00 61.97 71 SER A N 1
ATOM 560 C CA . SER A 1 71 ? 2.779 -8.390 15.886 1.00 61.97 71 SER A CA 1
ATOM 561 C C . SER A 1 71 ? 1.338 -7.886 15.835 1.00 61.97 71 SER A C 1
ATOM 563 O O . SER A 1 71 ? 0.803 -7.579 16.886 1.00 61.97 71 SER A O 1
ATOM 565 N N . LEU A 1 72 ? 0.699 -7.801 14.664 1.00 69.06 72 LEU A N 1
ATOM 566 C CA . LEU A 1 72 ? -0.768 -7.807 14.582 1.00 69.06 72 LEU A CA 1
ATOM 567 C C . LEU A 1 72 ? -1.204 -8.982 13.709 1.00 69.06 72 LEU A C 1
ATOM 569 O O . LEU A 1 72 ? -0.572 -9.256 12.692 1.00 69.06 72 LEU A O 1
ATOM 573 N N . SER A 1 73 ? -2.243 -9.686 14.145 1.00 76.81 73 SER A N 1
ATOM 574 C CA . SER A 1 73 ? -2.886 -10.739 13.358 1.00 76.81 73 SER A CA 1
ATOM 575 C C . SER A 1 73 ? -3.669 -10.125 12.196 1.00 76.81 73 SER A C 1
ATOM 577 O O . SER A 1 73 ? -4.224 -9.033 12.332 1.00 76.81 73 SER A O 1
ATOM 579 N N . ASP A 1 74 ? -3.786 -10.847 11.081 1.00 77.19 74 ASP A N 1
ATOM 580 C CA . ASP A 1 74 ? -4.583 -10.428 9.920 1.00 77.19 74 ASP A CA 1
ATOM 581 C C . ASP A 1 74 ? -6.026 -10.059 10.322 1.00 77.19 74 ASP A C 1
ATOM 583 O O . ASP A 1 74 ? -6.608 -9.100 9.815 1.00 77.19 74 ASP A O 1
ATOM 587 N N . LEU A 1 75 ? -6.593 -10.777 11.301 1.00 82.44 75 LEU A N 1
ATOM 588 C CA . LEU A 1 75 ? -7.933 -10.507 11.828 1.00 82.44 75 LEU A CA 1
ATOM 589 C C . LEU A 1 75 ? -8.007 -9.165 12.575 1.00 82.44 75 LEU A C 1
ATOM 591 O O . LEU A 1 75 ? -8.989 -8.434 12.448 1.00 82.44 75 LEU A O 1
ATOM 595 N N . GLU A 1 76 ? -6.971 -8.833 13.347 1.00 82.81 76 GLU A N 1
ATOM 596 C CA . GLU A 1 76 ? -6.886 -7.584 14.114 1.00 82.81 76 GLU A CA 1
ATOM 597 C C . GLU A 1 76 ? -6.743 -6.374 13.184 1.00 82.81 76 GLU A C 1
ATOM 599 O O . GLU A 1 76 ? -7.351 -5.328 13.423 1.00 82.81 76 GLU A O 1
ATOM 604 N N . GLU A 1 77 ? -5.980 -6.521 12.098 1.00 80.94 77 GLU A N 1
ATOM 605 C CA . GLU A 1 77 ? -5.822 -5.491 11.071 1.00 80.94 77 GLU A CA 1
ATOM 606 C C . GLU A 1 77 ? -7.149 -5.205 10.359 1.00 80.94 77 GLU A C 1
ATOM 608 O O . GLU A 1 77 ? -7.576 -4.048 10.281 1.00 80.94 77 GLU A O 1
ATOM 613 N N . VAL A 1 78 ? -7.854 -6.250 9.918 1.00 83.62 78 VAL A N 1
ATOM 614 C CA . VAL A 1 78 ? -9.169 -6.111 9.273 1.00 83.62 78 VAL A CA 1
ATOM 615 C C . VAL A 1 78 ? -10.188 -5.492 10.229 1.00 83.62 78 VAL A C 1
ATOM 617 O O . VAL A 1 78 ? -10.937 -4.599 9.823 1.00 83.62 78 VAL A O 1
ATOM 620 N N . ALA A 1 79 ? -10.198 -5.896 11.501 1.00 84.62 79 ALA A N 1
ATOM 621 C CA . ALA A 1 79 ? -11.080 -5.316 12.511 1.00 84.62 79 ALA A CA 1
ATOM 622 C C . ALA A 1 79 ? -10.800 -3.820 12.724 1.00 84.62 79 ALA A C 1
ATOM 624 O O . ALA A 1 79 ? -11.733 -3.017 12.713 1.00 84.62 79 ALA A O 1
ATOM 625 N N . ALA A 1 80 ? -9.530 -3.418 12.847 1.00 81.81 80 ALA A N 1
ATOM 626 C CA . ALA A 1 80 ? -9.145 -2.017 13.025 1.00 81.81 80 ALA A CA 1
ATOM 627 C C . ALA A 1 80 ? -9.490 -1.149 11.801 1.00 81.81 80 ALA A C 1
ATOM 629 O O . ALA A 1 80 ? -9.972 -0.021 11.949 1.00 81.81 80 ALA A O 1
ATOM 630 N N . ILE A 1 81 ? -9.279 -1.671 10.589 1.00 81.44 81 ILE A N 1
ATOM 631 C CA . ILE A 1 81 ? -9.631 -0.989 9.335 1.00 81.44 81 ILE A CA 1
ATOM 632 C C . ILE A 1 81 ? -11.149 -0.831 9.214 1.00 81.44 81 ILE A C 1
ATOM 634 O O . ILE A 1 81 ? -11.631 0.272 8.941 1.00 81.44 81 ILE A O 1
ATOM 638 N N . THR A 1 82 ? -11.897 -1.909 9.459 1.00 86.25 82 THR A N 1
ATOM 639 C CA . THR A 1 82 ? -13.365 -1.914 9.400 1.00 86.25 82 THR A CA 1
ATOM 640 C C . THR A 1 82 ? -13.940 -0.941 10.418 1.00 86.25 82 THR A C 1
ATOM 642 O O . THR A 1 82 ? -14.733 -0.077 10.052 1.00 86.25 82 THR A O 1
ATOM 645 N N . PHE A 1 83 ? -13.457 -0.994 11.663 1.00 86.06 83 PHE A N 1
ATOM 646 C CA . PHE A 1 83 ? -13.840 -0.065 12.723 1.00 86.06 83 PHE A CA 1
ATOM 647 C C . PHE A 1 83 ? -13.589 1.389 12.313 1.00 86.06 83 PHE A C 1
ATOM 649 O O . PHE A 1 83 ? -14.428 2.263 12.512 1.00 86.06 83 PHE A O 1
ATOM 656 N N . ARG A 1 84 ? -12.456 1.689 11.677 1.00 83.38 84 ARG A N 1
ATOM 657 C CA . ARG A 1 84 ? -12.193 3.053 11.212 1.00 83.38 84 ARG A CA 1
ATOM 658 C C . ARG A 1 84 ? -13.167 3.497 10.115 1.00 83.38 84 ARG A C 1
ATOM 660 O O . ARG A 1 84 ? -13.571 4.656 10.108 1.00 83.38 84 ARG A O 1
ATOM 667 N N . HIS A 1 85 ? -13.524 2.602 9.198 1.00 80.62 85 HIS A N 1
ATOM 668 C CA . HIS A 1 85 ? -14.455 2.905 8.112 1.00 80.62 85 HIS A CA 1
ATOM 669 C C . HIS A 1 85 ? -15.888 3.122 8.616 1.00 80.62 85 HIS A C 1
ATOM 671 O O . HIS A 1 85 ? -16.600 3.981 8.106 1.00 80.62 85 HIS A O 1
ATOM 677 N N . THR A 1 86 ? -16.311 2.372 9.634 1.00 84.12 86 THR A N 1
ATOM 678 C CA . THR A 1 86 ? -17.665 2.482 10.189 1.00 84.12 86 THR A CA 1
ATOM 679 C C . THR A 1 86 ? -17.829 3.682 11.107 1.00 84.12 86 THR A C 1
ATOM 681 O O . THR A 1 86 ? -18.894 4.292 11.123 1.00 84.12 86 THR A O 1
ATOM 684 N N . THR A 1 87 ? -16.800 4.019 11.889 1.00 77.69 87 THR A N 1
ATOM 685 C CA . THR A 1 87 ? -17.017 4.840 13.089 1.00 77.69 87 THR A CA 1
ATOM 686 C C . THR A 1 87 ? -16.726 6.329 12.889 1.00 77.69 87 THR A C 1
ATOM 688 O O . THR A 1 87 ? -17.096 7.109 13.752 1.00 77.69 87 THR A O 1
ATOM 691 N N . TRP A 1 88 ? -16.113 6.764 11.777 1.00 77.75 88 TRP A N 1
ATOM 692 C CA . TRP A 1 88 ? -15.805 8.184 11.466 1.00 77.75 88 TRP A CA 1
ATOM 693 C C . TRP A 1 88 ? -15.144 8.998 12.610 1.00 77.75 88 TRP A C 1
ATOM 695 O O . TRP A 1 88 ? -15.069 10.223 12.550 1.00 77.75 88 TRP A O 1
ATOM 705 N N . LEU A 1 89 ? -14.636 8.323 13.644 1.00 80.06 89 LEU A N 1
ATOM 706 C CA . LEU A 1 89 ? -14.016 8.906 14.828 1.00 80.06 89 LEU A CA 1
ATOM 707 C C . LEU A 1 89 ? -12.612 9.428 14.507 1.00 80.06 89 LEU A C 1
ATOM 709 O O . LEU A 1 89 ? -11.947 8.979 13.562 1.00 80.06 89 LEU A O 1
ATOM 713 N N . ALA A 1 90 ? -12.122 10.347 15.341 1.00 82.69 90 ALA A N 1
ATOM 714 C CA . ALA A 1 90 ? -10.736 10.774 15.255 1.00 82.69 90 ALA A CA 1
ATOM 715 C C . ALA A 1 90 ? -9.795 9.592 15.546 1.00 82.69 90 ALA A C 1
ATOM 717 O O . ALA A 1 90 ? -10.100 8.688 16.323 1.00 82.69 90 ALA A O 1
ATOM 718 N N . LEU A 1 91 ? -8.606 9.609 14.936 1.00 81.12 91 LEU A N 1
ATOM 719 C CA . LEU A 1 91 ? -7.637 8.506 15.009 1.00 81.12 91 LEU A CA 1
ATOM 720 C C . LEU A 1 91 ? -7.308 8.089 16.453 1.00 81.12 91 LEU A C 1
ATOM 722 O O . LEU A 1 91 ? -7.096 6.911 16.731 1.00 81.12 91 LEU A O 1
ATOM 726 N N . ASN A 1 92 ? -7.247 9.069 17.355 1.00 83.62 92 ASN A N 1
ATOM 727 C CA . ASN A 1 92 ? -6.903 8.850 18.753 1.00 83.62 92 ASN A CA 1
ATOM 728 C C . ASN A 1 92 ? -8.055 8.197 19.532 1.00 83.62 92 ASN A C 1
ATOM 730 O O . ASN A 1 92 ? -7.809 7.344 20.377 1.00 83.62 92 ASN A O 1
ATOM 734 N N . ASP A 1 93 ? -9.299 8.532 19.196 1.00 85.81 93 ASP A N 1
ATOM 735 C CA . ASP A 1 93 ? -10.484 7.932 19.813 1.00 85.81 93 ASP A CA 1
ATOM 736 C C . ASP A 1 93 ? -10.658 6.487 19.337 1.00 85.81 93 ASP A C 1
ATOM 738 O O . ASP A 1 93 ? -10.920 5.590 20.138 1.00 85.81 93 ASP A O 1
ATOM 742 N N . CYS A 1 94 ? -10.381 6.228 18.052 1.00 83.88 94 CYS A N 1
ATOM 743 C CA . CYS A 1 94 ? -10.283 4.866 17.528 1.00 83.88 94 CYS A CA 1
ATOM 744 C C . CYS A 1 94 ? -9.207 4.049 18.243 1.00 83.88 94 CYS A C 1
ATOM 746 O O . CYS A 1 94 ? -9.428 2.881 18.549 1.00 83.88 94 CYS A O 1
ATOM 748 N N . PHE A 1 95 ? -8.050 4.656 18.518 1.00 87.25 95 PHE A N 1
ATOM 749 C CA . PHE A 1 95 ? -6.977 4.003 19.259 1.00 87.25 95 PHE A CA 1
ATOM 750 C C . PHE A 1 95 ? -7.434 3.603 20.664 1.00 87.25 95 PHE A C 1
ATOM 752 O O . PHE A 1 95 ? -7.291 2.441 21.018 1.00 87.25 95 PHE A O 1
ATOM 759 N N . PHE A 1 96 ? -8.050 4.506 21.434 1.00 86.88 96 PHE A N 1
ATOM 760 C CA . PHE A 1 96 ? -8.541 4.174 22.777 1.00 86.88 96 PHE A CA 1
ATOM 761 C C . PHE A 1 96 ? -9.639 3.104 22.773 1.00 86.88 96 PHE A C 1
ATOM 763 O O . PHE A 1 96 ? -9.635 2.230 23.641 1.00 86.88 96 PHE A O 1
ATOM 770 N N . ALA A 1 97 ? -10.544 3.132 21.792 1.00 88.06 97 ALA A N 1
ATOM 771 C CA . ALA A 1 97 ? -11.571 2.105 21.641 1.00 88.06 97 ALA A CA 1
ATOM 772 C C . ALA A 1 97 ? -10.960 0.727 21.330 1.00 88.06 97 ALA A C 1
ATOM 774 O O . ALA A 1 97 ? -11.327 -0.268 21.953 1.00 88.06 97 ALA A O 1
ATOM 775 N N . LEU A 1 98 ? -9.992 0.674 20.409 1.00 86.31 98 LEU A N 1
ATOM 776 C CA . LEU A 1 98 ? -9.341 -0.566 19.979 1.00 86.31 98 LEU A CA 1
ATOM 777 C C . LEU A 1 98 ? -8.329 -1.102 20.997 1.00 86.31 98 LEU A C 1
ATOM 779 O O . LEU A 1 98 ? -8.196 -2.317 21.116 1.00 86.31 98 LEU A O 1
ATOM 783 N N . GLN A 1 99 ? -7.680 -0.238 21.783 1.00 87.75 99 GLN A N 1
ATOM 784 C CA . GLN A 1 99 ? -6.730 -0.632 22.835 1.00 87.75 99 GLN A CA 1
ATOM 785 C C . GLN A 1 99 ? -7.362 -1.586 23.856 1.00 87.75 99 GLN A C 1
ATOM 787 O O . GLN A 1 99 ? -6.680 -2.419 24.450 1.00 87.75 99 GLN A O 1
ATOM 792 N N . ARG A 1 100 ? -8.680 -1.471 24.063 1.00 83.94 100 ARG A N 1
ATOM 793 C CA . ARG A 1 100 ? -9.434 -2.329 24.981 1.00 83.94 100 ARG A CA 1
ATOM 794 C C . ARG A 1 100 ? -9.602 -3.762 24.471 1.00 83.94 100 ARG A C 1
ATOM 796 O O . ARG A 1 100 ? -9.789 -4.662 25.283 1.00 83.94 100 ARG A O 1
ATOM 803 N N . PHE A 1 101 ? -9.529 -3.962 23.158 1.00 83.75 101 PHE A N 1
ATOM 804 C CA . PHE A 1 101 ? -9.641 -5.270 22.510 1.00 83.75 101 PHE A CA 1
ATOM 805 C C . PHE A 1 101 ? -8.276 -5.830 22.089 1.00 83.75 101 PHE A C 1
ATOM 807 O O . PHE A 1 101 ? -8.098 -7.042 22.070 1.00 83.75 101 PHE A O 1
ATOM 814 N N . ILE A 1 102 ? -7.313 -4.955 21.785 1.00 83.31 102 ILE A N 1
ATOM 815 C CA . ILE A 1 102 ? -5.970 -5.301 21.311 1.00 83.31 102 ILE A CA 1
ATOM 816 C C . ILE A 1 102 ? -4.956 -4.568 22.196 1.00 83.31 102 ILE A C 1
ATOM 818 O O . ILE A 1 102 ? -4.636 -3.399 21.979 1.00 83.31 102 ILE A O 1
ATOM 822 N N . SER A 1 103 ? -4.448 -5.251 23.221 1.00 79.81 103 SER A N 1
ATOM 823 C CA . SER A 1 103 ? -3.607 -4.637 24.260 1.00 79.81 103 SER A CA 1
ATOM 824 C C . SER A 1 103 ? -2.207 -4.239 23.773 1.00 79.81 103 SER A C 1
ATOM 826 O O . SER A 1 103 ? -1.613 -3.301 24.303 1.00 79.81 103 SER A O 1
ATOM 828 N N . HIS A 1 104 ? -1.684 -4.908 22.743 1.00 81.25 104 HIS A N 1
ATOM 829 C CA . HIS A 1 104 ? -0.385 -4.626 22.112 1.00 81.25 104 HIS A CA 1
ATOM 830 C C . HIS A 1 104 ? -0.465 -3.620 20.957 1.00 81.25 104 HIS A C 1
ATOM 832 O O . HIS A 1 104 ? 0.535 -3.374 20.268 1.00 81.25 104 HIS A O 1
ATOM 838 N N . LEU A 1 105 ? -1.639 -3.032 20.716 1.00 82.56 105 LEU A N 1
ATOM 839 C CA . LEU A 1 105 ? -1.800 -1.992 19.714 1.00 82.56 105 LEU A CA 1
ATOM 840 C C . LEU A 1 105 ? -1.055 -0.727 20.172 1.00 82.56 105 LEU A C 1
ATOM 842 O O . LEU A 1 105 ? -1.117 -0.308 21.326 1.00 82.56 105 LEU A O 1
ATOM 846 N N . THR A 1 106 ? -0.311 -0.108 19.257 1.00 84.81 106 THR A N 1
ATOM 847 C CA . THR A 1 106 ? 0.362 1.171 19.508 1.00 84.81 106 THR A CA 1
ATOM 848 C C . THR A 1 106 ? -0.135 2.219 18.526 1.00 84.81 106 THR A C 1
ATOM 850 O O . THR A 1 106 ? -0.482 1.912 17.382 1.00 84.81 106 THR A O 1
ATOM 853 N N . ARG A 1 107 ? -0.148 3.486 18.956 1.00 84.81 107 ARG A N 1
ATOM 854 C CA . ARG A 1 107 ? -0.631 4.611 18.141 1.00 84.81 107 ARG A CA 1
ATOM 855 C C . ARG A 1 107 ? 0.074 4.699 16.788 1.00 84.81 107 ARG A C 1
ATOM 857 O O . ARG A 1 107 ? -0.581 4.891 15.766 1.00 84.81 107 ARG A O 1
ATOM 864 N N . SER A 1 108 ? 1.395 4.514 16.773 1.00 83.75 108 SER A N 1
ATOM 865 C CA . SER A 1 108 ? 2.185 4.480 15.540 1.00 83.75 108 SER A CA 1
ATOM 866 C C . SER A 1 108 ? 1.663 3.401 14.605 1.00 83.75 108 SER A C 1
ATOM 868 O O . SER A 1 108 ? 1.440 3.655 13.430 1.00 83.75 108 SER A O 1
ATOM 870 N N . ARG A 1 109 ? 1.402 2.207 15.124 1.00 80.44 109 ARG A N 1
ATOM 871 C CA . ARG A 1 109 ? 0.985 1.061 14.327 1.00 80.44 109 ARG A CA 1
ATOM 872 C C . ARG A 1 109 ? -0.377 1.250 13.677 1.00 80.44 109 ARG A C 1
ATOM 874 O O . ARG A 1 109 ? -0.518 0.970 12.495 1.00 80.44 109 ARG A O 1
ATOM 881 N N . LEU A 1 110 ? -1.333 1.813 14.411 1.00 83.75 110 LEU A N 1
ATOM 882 C CA . LEU A 1 110 ? -2.638 2.180 13.862 1.00 83.75 110 LEU A CA 1
ATOM 883 C C . LEU A 1 110 ? -2.502 3.250 12.762 1.00 83.75 110 LEU A C 1
ATOM 885 O O . LEU A 1 110 ? -3.166 3.166 11.730 1.00 83.75 110 LEU A O 1
ATOM 889 N N . HIS A 1 111 ? -1.596 4.219 12.935 1.00 83.62 111 HIS A N 1
ATOM 890 C CA . HIS A 1 111 ? -1.271 5.201 11.896 1.00 83.62 111 HIS A CA 1
ATOM 891 C C . HIS A 1 111 ? -0.627 4.555 10.654 1.00 83.62 111 HIS A C 1
ATOM 893 O O . HIS A 1 111 ? -1.038 4.852 9.534 1.00 83.62 111 HIS A O 1
ATOM 899 N N . TRP A 1 112 ? 0.342 3.649 10.840 1.00 83.56 112 TRP A N 1
ATOM 900 C CA . TRP A 1 112 ? 0.988 2.889 9.761 1.00 83.56 112 TRP A CA 1
ATOM 901 C C . TRP A 1 112 ? -0.017 2.032 8.986 1.00 83.56 112 TRP A C 1
ATOM 903 O O . TRP A 1 112 ? -0.030 2.093 7.760 1.00 83.56 112 TRP A O 1
ATOM 913 N N . LEU A 1 113 ? -0.888 1.297 9.683 1.00 81.00 113 LEU A N 1
ATOM 914 C CA . LEU A 1 113 ? -1.949 0.493 9.072 1.00 81.00 113 LEU A CA 1
ATOM 915 C C . LEU A 1 113 ? -2.904 1.347 8.248 1.00 81.00 113 LEU A C 1
ATOM 917 O O . LEU A 1 113 ? -3.192 1.031 7.098 1.00 81.00 113 LEU A O 1
ATOM 921 N N . HIS A 1 114 ? -3.360 2.469 8.803 1.00 77.94 114 HIS A N 1
ATOM 922 C CA . HIS A 1 114 ? -4.241 3.362 8.070 1.00 77.94 114 HIS A CA 1
ATOM 923 C C . HIS A 1 114 ? -3.558 3.941 6.821 1.00 77.94 114 HIS A C 1
ATOM 925 O O . HIS A 1 114 ? -4.168 3.983 5.753 1.00 77.94 114 HIS A O 1
ATOM 931 N N . TRP A 1 115 ? -2.290 4.346 6.932 1.00 82.62 115 TRP A N 1
ATOM 932 C CA . TRP A 1 115 ? -1.517 4.846 5.798 1.00 82.62 115 TRP A CA 1
ATOM 933 C C . TRP A 1 115 ? -1.318 3.774 4.720 1.00 82.62 115 TRP A C 1
ATOM 935 O O . TRP A 1 115 ? -1.532 4.055 3.543 1.00 82.62 115 TRP A O 1
ATOM 945 N N . LEU A 1 116 ? -0.981 2.540 5.108 1.00 73.50 116 LEU A N 1
ATOM 946 C CA . LEU A 1 116 ? -0.799 1.413 4.193 1.00 73.50 116 LEU A CA 1
ATOM 947 C C . LEU A 1 116 ? -2.114 1.015 3.514 1.00 73.50 116 LEU A C 1
ATOM 949 O O . LEU A 1 116 ? -2.136 0.816 2.303 1.00 73.50 116 LEU A O 1
ATOM 953 N N . HIS A 1 117 ? -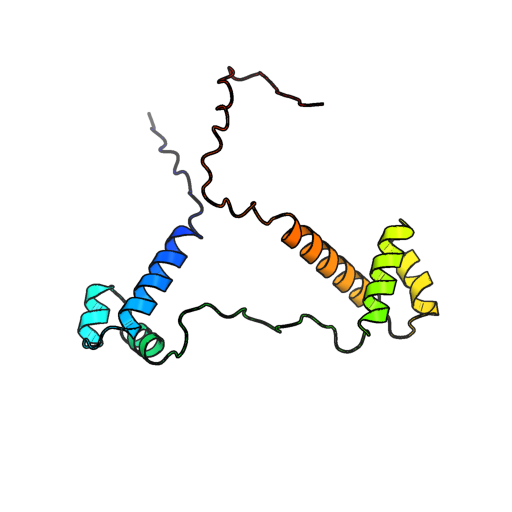3.214 0.960 4.264 1.00 76.31 117 HIS A N 1
ATOM 954 C CA . HIS A 1 117 ? -4.540 0.670 3.726 1.00 76.31 117 HIS A CA 1
ATOM 955 C C . HIS A 1 117 ? -4.996 1.754 2.748 1.00 76.31 117 HIS A C 1
ATOM 957 O O . HIS A 1 117 ? -5.478 1.454 1.660 1.00 76.31 117 HIS A O 1
ATOM 963 N N . TRP A 1 118 ? -4.784 3.025 3.083 1.00 77.19 118 TRP A N 1
ATOM 964 C CA . TRP A 1 118 ? -5.082 4.133 2.180 1.00 77.19 118 TRP A CA 1
ATOM 965 C C . TRP A 1 118 ? -4.201 4.111 0.929 1.00 77.19 118 TRP A C 1
ATOM 967 O O . TRP A 1 118 ? -4.678 4.379 -0.174 1.00 77.19 118 TRP A O 1
ATOM 977 N N . LEU A 1 119 ? -2.927 3.751 1.077 1.00 70.75 119 LEU A N 1
ATOM 978 C CA . LEU A 1 119 ? -2.006 3.563 -0.035 1.00 70.75 119 LEU A CA 1
ATOM 979 C C . LEU A 1 119 ? -2.461 2.399 -0.930 1.00 70.75 119 LEU A C 1
ATOM 981 O O . LEU A 1 119 ? -2.489 2.551 -2.148 1.00 70.75 119 LEU A O 1
ATOM 985 N N . HIS A 1 120 ? -2.887 1.276 -0.348 1.00 70.44 120 HIS A N 1
ATOM 986 C CA . HIS A 1 120 ? -3.458 0.138 -1.068 1.00 70.44 120 HIS A CA 1
ATOM 987 C C . HIS A 1 120 ? -4.735 0.532 -1.818 1.00 70.44 120 HIS A C 1
ATOM 989 O O . HIS A 1 120 ? -4.809 0.343 -3.029 1.00 70.44 120 HIS A O 1
ATOM 995 N N . TRP A 1 121 ? -5.688 1.169 -1.132 1.00 69.94 121 TRP A N 1
ATOM 996 C CA . TRP A 1 121 ? -6.923 1.681 -1.726 1.00 69.94 121 TRP A CA 1
ATOM 997 C C . TRP A 1 121 ? -6.625 2.591 -2.921 1.00 69.94 121 TRP A C 1
ATOM 999 O O . TRP A 1 121 ? -7.188 2.424 -3.998 1.00 69.94 121 TRP A O 1
ATOM 1009 N N . ARG A 1 122 ? -5.649 3.496 -2.789 1.00 68.56 122 ARG A N 1
ATOM 1010 C CA . ARG A 1 122 ? -5.213 4.372 -3.885 1.00 68.56 122 ARG A CA 1
ATOM 1011 C C . ARG A 1 122 ? -4.501 3.649 -5.019 1.00 68.56 122 ARG A C 1
ATOM 1013 O O . ARG A 1 122 ? -4.710 4.011 -6.173 1.00 68.56 122 ARG A O 1
ATOM 1020 N N . HIS A 1 123 ? -3.667 2.656 -4.732 1.00 59.34 123 HIS A N 1
ATOM 1021 C CA . HIS A 1 123 ? -3.008 1.866 -5.774 1.00 59.34 123 HIS A CA 1
ATOM 1022 C C . HIS A 1 123 ? -3.983 0.974 -6.546 1.00 59.34 123 HIS A C 1
ATOM 1024 O O . HIS A 1 123 ? -3.708 0.664 -7.702 1.00 59.34 123 HIS A O 1
ATOM 1030 N N . SER A 1 124 ? -5.123 0.622 -5.956 1.00 53.47 124 SER A N 1
ATOM 1031 C CA . SER A 1 124 ? -6.238 -0.034 -6.648 1.00 53.47 124 SER A CA 1
ATOM 1032 C C . SER A 1 124 ? -7.056 0.940 -7.507 1.00 53.47 124 SER A C 1
ATOM 1034 O O . SER A 1 124 ? -7.636 0.524 -8.502 1.00 53.47 124 SER A O 1
ATOM 1036 N N . ILE A 1 125 ? -7.064 2.237 -7.174 1.00 48.19 125 ILE A N 1
ATOM 1037 C CA . ILE A 1 125 ? -7.766 3.289 -7.938 1.00 48.19 125 ILE A CA 1
ATOM 1038 C C . ILE A 1 125 ? -6.904 3.850 -9.081 1.00 48.19 125 ILE A C 1
ATOM 1040 O O . ILE A 1 125 ? -7.425 4.235 -10.121 1.00 48.19 125 ILE A O 1
ATOM 1044 N N . SER A 1 126 ? -5.579 3.882 -8.919 1.00 48.91 126 SER A N 1
ATOM 1045 C CA . SER A 1 126 ? -4.637 4.416 -9.918 1.00 48.91 126 SER A CA 1
ATOM 1046 C C . SER A 1 126 ? -4.140 3.353 -10.909 1.00 48.91 126 SER A C 1
ATOM 1048 O O . SER A 1 126 ? -3.040 3.459 -11.455 1.00 48.91 126 SER A O 1
ATOM 1050 N N . GLN A 1 127 ? -4.920 2.292 -11.125 1.00 52.91 127 GLN A N 1
ATOM 1051 C CA . GLN A 1 127 ? -4.734 1.433 -12.288 1.00 52.91 127 GLN A CA 1
ATOM 1052 C C . GLN A 1 127 ? -5.556 2.044 -13.419 1.00 52.91 127 GLN A C 1
ATOM 1054 O O . GLN A 1 127 ? -6.783 1.973 -13.400 1.00 52.91 127 GLN A O 1
ATOM 1059 N N . LEU A 1 128 ? -4.888 2.670 -14.399 1.00 51.50 128 LEU A N 1
ATOM 1060 C CA . LEU A 1 128 ? -5.549 2.937 -15.675 1.00 51.50 128 LEU A CA 1
ATOM 1061 C C . LEU A 1 128 ? -6.137 1.603 -16.158 1.00 51.50 128 LEU A C 1
ATOM 1063 O O . LEU A 1 128 ? -5.414 0.600 -16.095 1.00 51.50 128 LEU A O 1
ATOM 1067 N N . PRO A 1 129 ? -7.396 1.562 -16.634 1.00 47.94 129 PRO A N 1
ATOM 1068 C CA . PRO A 1 129 ? -7.910 0.365 -17.274 1.00 47.94 129 PRO A CA 1
ATOM 1069 C C . PRO A 1 129 ? -6.890 -0.040 -18.332 1.00 47.94 129 PRO A C 1
ATOM 1071 O O . PRO A 1 129 ? -6.541 0.762 -19.203 1.00 47.94 129 PRO A O 1
ATOM 1074 N N . ARG A 1 130 ? -6.338 -1.250 -18.193 1.00 44.81 130 ARG A N 1
ATOM 1075 C CA . ARG A 1 130 ? -5.468 -1.846 -19.201 1.00 44.81 130 ARG A CA 1
ATOM 1076 C C . ARG A 1 130 ? -6.353 -1.981 -20.426 1.00 44.81 130 ARG A C 1
ATOM 1078 O O . ARG A 1 130 ? -7.164 -2.896 -20.479 1.00 44.81 130 ARG A O 1
ATOM 1085 N N . GLN A 1 131 ? -6.295 -0.992 -21.313 1.00 53.19 131 GLN A N 1
ATOM 1086 C CA . GLN A 1 131 ? -7.078 -0.995 -22.532 1.00 53.19 131 GLN A CA 1
ATOM 1087 C C . GLN A 1 131 ? -6.625 -2.232 -23.303 1.00 53.19 131 GLN A C 1
ATOM 1089 O O . GLN A 1 131 ? -5.518 -2.274 -23.830 1.00 53.19 131 GLN A O 1
ATOM 1094 N N . THR A 1 132 ? -7.436 -3.285 -23.267 1.00 47.84 132 THR A N 1
ATOM 1095 C CA . THR A 1 132 ? -7.498 -4.223 -24.375 1.00 47.84 132 THR A CA 1
ATOM 1096 C C . THR A 1 132 ? -7.893 -3.363 -25.565 1.00 47.84 132 THR A C 1
ATOM 1098 O O . THR A 1 132 ? -8.851 -2.595 -25.453 1.00 47.84 132 THR A O 1
ATOM 1101 N N . ASP A 1 133 ? -7.099 -3.405 -26.630 1.00 52.50 133 ASP A N 1
ATOM 1102 C CA . ASP A 1 133 ? -7.323 -2.656 -27.861 1.00 52.50 133 ASP A CA 1
ATOM 1103 C C . ASP A 1 133 ? -8.639 -3.098 -28.523 1.00 52.50 133 ASP A C 1
ATOM 1105 O O . ASP A 1 133 ? -8.650 -3.833 -29.502 1.00 52.50 133 ASP A O 1
ATOM 1109 N N . GLU A 1 134 ? -9.770 -2.655 -27.989 1.00 50.38 134 GLU A N 1
ATOM 1110 C CA . GLU A 1 134 ? -10.944 -2.395 -28.798 1.00 50.38 134 GLU A CA 1
ATOM 1111 C C . GLU A 1 134 ? -10.998 -0.890 -28.994 1.00 50.38 134 GLU A C 1
ATOM 1113 O O . GLU A 1 134 ? -11.112 -0.114 -28.040 1.00 50.38 134 GLU A O 1
ATOM 1118 N N . ALA A 1 135 ? -10.831 -0.481 -30.250 1.00 56.91 135 ALA A N 1
ATOM 1119 C CA . ALA A 1 135 ? -10.945 0.892 -30.694 1.00 56.91 135 ALA A CA 1
ATOM 1120 C C . ALA A 1 135 ? -12.357 1.404 -30.387 1.00 56.91 135 ALA A C 1
ATOM 1122 O O . ALA A 1 135 ? -13.266 1.321 -31.203 1.00 56.91 135 ALA A O 1
ATOM 1123 N N . THR A 1 136 ? -12.564 1.906 -29.173 1.00 53.28 136 THR A N 1
ATOM 1124 C CA . THR A 1 136 ? -13.742 2.705 -28.879 1.00 53.28 136 THR A CA 1
ATOM 1125 C C . THR A 1 136 ? -13.476 4.082 -29.462 1.00 53.28 136 THR A C 1
ATOM 1127 O O . THR A 1 136 ? -12.561 4.771 -29.000 1.00 53.28 136 THR A O 1
ATOM 1130 N N . ASP A 1 137 ? -14.259 4.468 -30.468 1.00 58.41 137 ASP A N 1
ATOM 1131 C CA . ASP A 1 137 ? -14.333 5.825 -31.006 1.00 58.41 137 ASP A CA 1
ATOM 1132 C C . ASP A 1 137 ? -14.722 6.797 -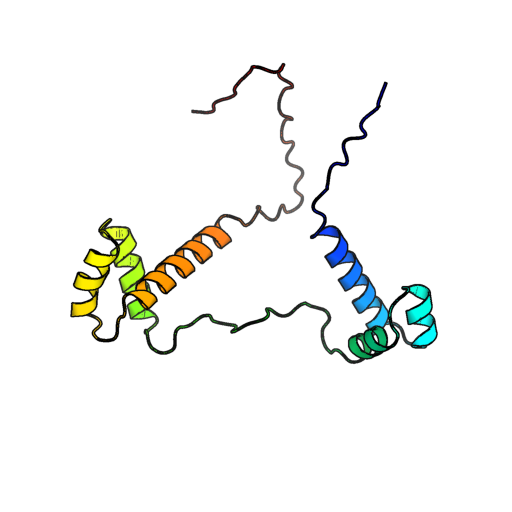29.885 1.00 58.41 137 ASP A C 1
ATOM 1134 O O . ASP A 1 137 ? -15.889 7.130 -29.675 1.00 58.41 137 ASP A O 1
ATOM 1138 N N . LYS A 1 138 ? -13.741 7.225 -29.087 1.00 61.38 138 LYS A N 1
ATOM 1139 C CA . LYS A 1 138 ? -13.956 8.255 -28.076 1.00 61.38 138 LYS A CA 1
ATOM 1140 C C . LYS A 1 138 ? -14.064 9.583 -28.824 1.00 61.38 138 LYS A C 1
ATOM 1142 O O . LYS A 1 138 ? -13.084 9.975 -29.464 1.00 61.38 138 LYS A O 1
ATOM 1147 N N . PRO A 1 139 ? -15.212 10.283 -28.766 1.00 67.81 139 PRO A N 1
ATOM 1148 C CA . PRO A 1 139 ? -15.336 11.582 -29.407 1.00 67.81 139 PRO A CA 1
ATOM 1149 C C . PRO A 1 139 ? -14.280 12.520 -28.821 1.00 67.81 139 PRO A C 1
ATOM 1151 O O . PRO A 1 139 ? -14.084 12.577 -27.604 1.00 67.81 139 PRO A O 1
ATOM 1154 N N . SER A 1 140 ? -13.563 13.230 -29.689 1.00 70.38 140 SER A N 1
ATOM 1155 C CA . SER A 1 140 ? -12.588 14.219 -29.247 1.00 70.38 140 SER A CA 1
ATOM 1156 C C . SER A 1 140 ? -13.292 15.320 -28.453 1.00 70.38 140 SER A C 1
ATOM 1158 O O . SER A 1 140 ? -14.420 15.721 -28.756 1.00 70.38 140 SER A O 1
ATOM 1160 N N . PHE A 1 141 ? -12.624 15.819 -27.411 1.00 68.31 141 PHE A N 1
ATOM 1161 C CA . PHE A 1 141 ? -13.106 16.997 -26.701 1.00 68.31 141 PHE A CA 1
ATOM 1162 C C . PHE A 1 141 ? -13.221 18.161 -27.687 1.00 68.31 141 PHE A C 1
ATOM 1164 O O . PHE A 1 141 ? -12.273 18.472 -28.414 1.00 68.31 141 PHE A O 1
ATOM 1171 N N . LYS A 1 142 ? -14.394 18.801 -27.713 1.00 77.44 142 LYS A N 1
ATOM 1172 C CA . LYS A 1 142 ? -14.631 19.988 -28.536 1.00 77.44 142 LYS A CA 1
ATOM 1173 C C . LYS A 1 142 ? -13.627 21.074 -28.153 1.00 77.44 142 LYS A C 1
ATOM 1175 O O . LYS A 1 142 ? -13.355 21.298 -26.975 1.00 77.44 142 LYS A O 1
ATOM 1180 N N . HIS A 1 143 ? -13.070 21.741 -29.159 1.00 74.19 143 HIS A N 1
ATOM 1181 C CA . HIS A 1 143 ? -12.152 22.846 -28.933 1.00 74.19 143 HIS A CA 1
ATOM 1182 C C . HIS A 1 143 ? -12.946 24.062 -28.450 1.00 74.19 143 HIS A C 1
ATOM 1184 O O . HIS A 1 143 ? -13.761 24.601 -29.198 1.00 74.19 143 HIS A O 1
ATOM 1190 N N . TYR A 1 144 ? -12.720 24.480 -27.206 1.00 79.88 144 TYR A N 1
ATOM 1191 C CA . TYR A 1 144 ? -13.324 25.685 -26.646 1.00 79.88 144 TYR A CA 1
ATOM 1192 C C . TYR A 1 144 ? -12.267 26.771 -26.465 1.00 79.88 144 TYR A C 1
ATOM 1194 O O . TYR A 1 144 ? -11.143 26.503 -26.038 1.00 79.88 144 TYR A O 1
ATOM 1202 N N . SER A 1 145 ? -12.645 28.008 -26.780 1.00 75.44 145 SER A N 1
ATOM 1203 C CA . SER A 1 145 ? -11.824 29.193 -26.547 1.00 75.44 145 SER A CA 1
ATOM 1204 C C . SER A 1 145 ? -11.509 29.352 -25.057 1.00 75.44 145 SER A C 1
ATOM 1206 O O . SER A 1 145 ? -12.315 28.987 -24.196 1.00 75.44 145 SER A O 1
ATOM 1208 N N . ILE A 1 146 ? -10.339 29.920 -24.746 1.00 69.31 146 ILE A N 1
ATOM 1209 C CA . ILE A 1 146 ? -9.907 30.166 -23.365 1.00 69.31 146 ILE A CA 1
ATOM 1210 C C . ILE A 1 146 ? -11.009 30.945 -22.612 1.00 69.31 146 ILE A C 1
ATOM 1212 O O . ILE A 1 146 ? -11.460 31.990 -23.077 1.00 69.31 146 ILE A O 1
ATOM 1216 N N . GLY A 1 147 ? -11.496 30.403 -21.490 1.00 78.31 147 GLY A N 1
ATOM 1217 C CA . GLY A 1 147 ? -12.589 30.994 -20.698 1.00 78.31 147 GLY A CA 1
ATOM 1218 C C . GLY A 1 147 ? -13.882 30.172 -20.608 1.00 78.31 147 GLY A C 1
ATOM 1219 O O . GLY A 1 147 ? -14.792 30.579 -19.895 1.00 78.31 147 GLY A O 1
ATOM 1220 N N . HIS A 1 148 ? -13.986 29.023 -21.279 1.00 75.38 148 HIS A N 1
ATOM 1221 C CA . HIS A 1 148 ? -15.074 28.063 -21.036 1.00 75.38 148 HIS A CA 1
ATOM 1222 C C . HIS A 1 148 ? -14.686 27.038 -19.960 1.00 75.38 148 HIS A C 1
ATOM 1224 O O . HIS A 1 148 ? -13.643 26.393 -20.061 1.00 75.38 148 HIS A O 1
ATOM 1230 N N . LEU A 1 149 ? -15.543 26.877 -18.947 1.00 72.56 149 LEU A N 1
ATOM 1231 C CA . LEU A 1 149 ? -15.443 25.836 -17.922 1.00 72.56 149 LEU A CA 1
ATOM 1232 C C . LEU A 1 149 ? -16.537 24.795 -18.175 1.00 72.56 149 LEU A C 1
ATOM 1234 O O . LEU A 1 149 ? -17.721 25.100 -18.061 1.00 72.56 149 LEU A O 1
ATOM 1238 N N . HIS A 1 150 ? -16.136 23.574 -18.522 1.00 69.75 150 HIS A N 1
ATOM 1239 C CA . HIS A 1 150 ? -17.047 22.436 -18.644 1.00 69.75 150 HIS A CA 1
ATOM 1240 C C . HIS A 1 150 ? -17.265 21.825 -17.255 1.00 69.75 150 HIS A C 1
ATOM 1242 O O . HIS A 1 150 ? -16.295 21.414 -16.619 1.00 69.75 150 HIS A O 1
ATOM 1248 N N . MET A 1 151 ? -18.510 21.792 -16.776 1.00 68.81 151 MET A N 1
ATOM 1249 C CA . MET A 1 151 ? -18.895 21.061 -15.566 1.00 68.81 151 MET A CA 1
ATOM 1250 C C . MET A 1 151 ? -19.927 20.002 -15.941 1.00 68.81 151 MET A C 1
ATOM 1252 O O . MET A 1 151 ? -21.018 20.349 -16.389 1.00 68.81 151 MET A O 1
ATOM 1256 N N . ASP A 1 152 ? -19.577 18.733 -15.747 1.00 65.25 152 ASP A N 1
ATOM 1257 C CA . ASP A 1 152 ? -20.544 17.637 -15.736 1.00 65.25 152 ASP A CA 1
ATOM 1258 C C . ASP A 1 152 ? -21.124 17.546 -14.313 1.00 65.25 152 ASP A C 1
ATOM 1260 O O . ASP A 1 152 ? -20.365 17.417 -13.349 1.00 65.25 152 ASP A O 1
ATOM 1264 N N . ILE A 1 153 ? -22.448 17.693 -14.186 1.00 52.09 153 ILE A N 1
ATOM 1265 C CA . ILE A 1 153 ? -23.213 17.420 -12.954 1.00 52.09 153 ILE A CA 1
ATOM 1266 C C . ILE A 1 153 ? -23.619 15.950 -12.944 1.00 52.09 153 ILE A C 1
ATOM 1268 O O . ILE A 1 153 ? -24.088 15.476 -14.005 1.00 52.09 153 ILE A O 1
#

Secondary structure (DSSP, 8-state):
------------SSHHHHHHHHHHHHHHH--S-HHHHHHHHT--HHHHHHHHT-S--S---SS-SS---TTS-HHHHHHHHHHHHHH---HHHHHHHHHTT-TT--HHHHHHHHHHHHHHHHHHHS------S----PPPPP---TT------

pLDDT: mean 70.99, std 16.46, range [33.31, 88.69]